Protein AF-A0A376MMB9-F1 (afdb_monomer)

Nearest PDB structures (foldseek):
  7udq-assembly1_A  TM=6.732E-01  e=4.214E-05  Homo sapiens
  4ped-assembly1_A  TM=6.708E-01  e=9.547E-05  Homo sapiens
  5i35-assembly1_A  TM=7.197E-01  e=1.083E-04  Homo sapiens
  7udp-assembly1_A  TM=6.621E-01  e=1.153E-04  Homo sapiens
  7udq-assembly2_B  TM=6.758E-01  e=7.147E-04  Homo sapiens

Structure (mmCIF, N/CA/C/O backbone):
data_AF-A0A376MMB9-F1
#
_entry.id   AF-A0A376MMB9-F1
#
loop_
_atom_site.group_PDB
_atom_site.id
_atom_site.type_symbol
_atom_site.label_atom_id
_atom_site.label_alt_id
_atom_site.label_comp_id
_atom_site.label_asym_id
_atom_site.label_entity_id
_atom_site.label_seq_id
_atom_site.pdbx_PDB_ins_code
_atom_site.Cartn_x
_atom_site.Cartn_y
_atom_site.Cartn_z
_atom_site.occupancy
_atom_site.B_iso_or_equiv
_atom_site.auth_seq_id
_atom_site.auth_comp_id
_atom_site.auth_asym_id
_atom_site.auth_atom_id
_atom_site.pdbx_PDB_model_num
ATOM 1 N N . MET A 1 1 ? -0.294 -6.251 -23.891 1.00 62.00 1 MET A N 1
ATOM 2 C CA . MET A 1 1 ? -0.113 -4.791 -23.708 1.00 62.00 1 MET A CA 1
ATOM 3 C C . MET A 1 1 ? 0.589 -4.158 -24.916 1.00 62.00 1 MET A C 1
ATOM 5 O O . MET A 1 1 ? 1.810 -4.051 -24.923 1.00 62.00 1 MET A O 1
ATOM 9 N N . PRO A 1 2 ? -0.143 -3.808 -25.985 1.00 69.25 2 PRO A N 1
ATOM 10 C CA . PRO A 1 2 ? 0.454 -3.263 -27.209 1.00 69.25 2 PRO A CA 1
ATOM 11 C C . PRO A 1 2 ? 0.934 -1.805 -27.070 1.00 69.25 2 PRO A C 1
ATOM 13 O O . PRO A 1 2 ? 1.964 -1.467 -27.642 1.00 69.25 2 PRO A O 1
ATOM 16 N N . VAL A 1 3 ? 0.246 -0.974 -26.275 1.00 75.50 3 VAL A N 1
ATOM 17 C CA . VAL A 1 3 ? 0.574 0.456 -26.092 1.00 75.50 3 VAL A CA 1
ATOM 18 C C . VAL A 1 3 ? 1.861 0.644 -25.281 1.00 75.50 3 VAL A C 1
ATOM 20 O O . VAL A 1 3 ? 2.801 1.253 -25.771 1.00 75.50 3 VAL A O 1
ATOM 23 N N . ILE A 1 4 ? 1.979 -0.004 -24.116 1.00 76.31 4 ILE A N 1
ATOM 24 C CA . ILE A 1 4 ? 3.186 0.063 -23.265 1.00 76.31 4 ILE A CA 1
ATOM 25 C C . ILE A 1 4 ? 4.439 -0.405 -24.018 1.00 76.31 4 ILE A C 1
ATOM 27 O O . ILE A 1 4 ? 5.500 0.208 -23.937 1.00 76.31 4 ILE A O 1
ATOM 31 N N . LYS A 1 5 ? 4.313 -1.465 -24.827 1.00 77.44 5 LYS A N 1
ATOM 32 C CA . LYS A 1 5 ? 5.410 -1.948 -25.679 1.00 77.44 5 LYS A CA 1
ATOM 33 C C . LYS A 1 5 ? 5.785 -0.946 -26.777 1.00 77.44 5 LYS A C 1
ATOM 35 O O . LYS A 1 5 ? 6.954 -0.877 -27.156 1.00 77.44 5 LYS A O 1
ATOM 40 N N . ALA A 1 6 ? 4.822 -0.193 -27.310 1.00 80.06 6 ALA A N 1
ATOM 41 C CA . ALA A 1 6 ? 5.083 0.854 -28.296 1.00 80.06 6 ALA A CA 1
ATOM 42 C C . ALA A 1 6 ? 5.819 2.047 -27.664 1.00 80.06 6 ALA A C 1
ATOM 44 O O . ALA A 1 6 ? 6.801 2.523 -28.243 1.00 80.06 6 ALA A O 1
ATOM 45 N N . ASP A 1 7 ? 5.421 2.445 -26.458 1.00 82.69 7 ASP A N 1
ATOM 46 C CA . ASP A 1 7 ? 6.051 3.537 -25.710 1.00 82.69 7 ASP A CA 1
ATOM 47 C C . ASP A 1 7 ? 7.468 3.167 -25.269 1.00 82.69 7 ASP A C 1
ATOM 49 O O . ASP A 1 7 ? 8.411 3.915 -25.535 1.00 82.69 7 ASP A O 1
ATOM 53 N N . LEU A 1 8 ? 7.676 1.958 -24.736 1.00 83.56 8 LEU A N 1
ATOM 54 C CA . LEU A 1 8 ? 9.017 1.436 -24.452 1.00 83.56 8 LEU A CA 1
ATOM 55 C C . LEU A 1 8 ? 9.897 1.447 -25.705 1.00 83.56 8 LEU A C 1
ATOM 57 O O . LEU A 1 8 ? 11.049 1.878 -25.662 1.00 83.56 8 LEU A O 1
ATOM 61 N N . LYS A 1 9 ? 9.356 1.052 -26.864 1.00 84.06 9 LYS A N 1
ATOM 62 C CA . LYS A 1 9 ? 10.091 1.088 -28.136 1.00 84.06 9 LYS A CA 1
ATOM 63 C C . LYS A 1 9 ? 10.474 2.513 -28.544 1.00 84.06 9 LYS A C 1
ATOM 65 O O . LYS A 1 9 ? 11.550 2.697 -29.124 1.00 84.06 9 LYS A O 1
ATOM 70 N N . LEU A 1 10 ? 9.632 3.508 -28.262 1.00 86.00 10 LEU A N 1
ATOM 71 C CA . LEU A 1 10 ? 9.936 4.924 -28.480 1.00 86.00 10 LEU A CA 1
ATOM 72 C C . LEU A 1 10 ? 11.041 5.406 -27.528 1.00 86.00 10 LEU A C 1
ATOM 74 O O . LEU A 1 10 ? 12.029 5.980 -27.990 1.00 86.00 10 LEU A O 1
ATOM 78 N N . ILE A 1 11 ? 10.937 5.090 -26.238 1.00 85.25 11 ILE A N 1
ATOM 79 C CA . ILE A 1 11 ? 11.934 5.438 -25.216 1.00 85.25 11 ILE A CA 1
ATOM 80 C C . ILE A 1 11 ? 13.297 4.804 -25.556 1.00 85.25 11 ILE A C 1
ATOM 82 O O . ILE A 1 11 ? 14.319 5.491 -25.571 1.00 85.25 11 ILE A O 1
ATOM 86 N N . TYR A 1 12 ? 13.325 3.533 -25.970 1.00 85.06 12 TYR A N 1
ATOM 87 C CA . TYR A 1 12 ? 14.535 2.850 -26.446 1.00 85.06 12 TYR A CA 1
ATOM 88 C C . TYR A 1 12 ? 15.134 3.453 -27.718 1.00 85.06 12 TYR A C 1
ATOM 90 O O . TYR A 1 12 ? 16.339 3.326 -27.967 1.00 85.06 12 TYR A O 1
ATOM 98 N N . ARG A 1 13 ? 14.309 4.049 -28.585 1.00 84.62 13 ARG A N 1
ATOM 99 C CA . ARG A 1 13 ? 14.808 4.786 -29.751 1.00 84.62 13 ARG A CA 1
ATOM 100 C C . ARG A 1 13 ? 15.491 6.059 -29.279 1.00 84.62 13 ARG A C 1
ATOM 102 O O . ARG A 1 13 ? 16.651 6.247 -29.625 1.00 84.62 13 ARG A O 1
ATOM 109 N N . LEU A 1 14 ? 14.835 6.865 -28.447 1.00 83.69 14 LEU A N 1
ATOM 110 C CA . LEU A 1 14 ? 15.399 8.105 -27.903 1.00 83.69 14 LEU A CA 1
ATOM 111 C C . LEU A 1 14 ? 16.701 7.854 -27.127 1.00 83.69 14 LEU A C 1
ATOM 113 O O . LEU A 1 14 ? 17.707 8.508 -27.398 1.00 83.69 14 LEU A O 1
ATOM 117 N N . ALA A 1 15 ? 16.741 6.829 -26.274 1.00 82.00 15 ALA A N 1
ATOM 118 C CA . ALA A 1 15 ? 17.934 6.445 -25.520 1.00 82.00 15 ALA A CA 1
ATOM 119 C C . ALA A 1 15 ? 19.134 6.058 -26.404 1.00 82.00 15 ALA A C 1
ATOM 121 O O . ALA A 1 15 ? 20.277 6.211 -25.983 1.00 82.00 15 ALA A O 1
ATOM 122 N N . ARG A 1 16 ? 18.907 5.606 -27.647 1.00 81.38 16 ARG A N 1
ATOM 123 C CA . ARG A 1 16 ? 19.981 5.361 -28.628 1.00 81.38 16 ARG A CA 1
ATOM 124 C C . ARG A 1 16 ? 20.501 6.637 -29.298 1.00 81.38 16 ARG A C 1
ATOM 126 O O . ARG A 1 16 ? 21.626 6.631 -29.798 1.00 81.38 16 ARG A O 1
ATOM 133 N N . TRP A 1 17 ? 19.716 7.713 -29.315 1.00 80.06 17 TRP A N 1
ATOM 134 C CA . TRP A 1 17 ? 20.118 9.015 -29.861 1.00 80.06 17 TRP A CA 1
ATOM 135 C C . TRP A 1 17 ? 20.818 9.899 -28.822 1.00 80.06 17 TRP A C 1
ATOM 137 O O . TRP A 1 17 ? 21.727 10.641 -29.188 1.00 80.06 17 TRP A O 1
ATOM 147 N N . VAL A 1 18 ? 20.478 9.772 -27.535 1.00 78.12 18 VAL A N 1
ATOM 148 C CA . VAL A 1 18 ? 21.069 10.558 -26.430 1.00 78.12 18 VAL A CA 1
ATOM 149 C C . VAL A 1 18 ? 22.613 10.548 -26.427 1.00 78.12 18 VAL A C 1
ATOM 151 O O . VAL A 1 18 ? 23.196 11.631 -26.398 1.00 78.12 18 VAL A O 1
ATOM 154 N N . PRO A 1 19 ? 23.317 9.404 -26.569 1.00 71.12 19 PRO A N 1
ATOM 155 C CA . PRO A 1 19 ? 24.784 9.377 -26.605 1.00 71.12 19 PRO A CA 1
ATOM 156 C C . PRO A 1 19 ? 25.410 10.028 -27.844 1.00 71.12 19 PRO A C 1
ATOM 158 O O . PRO A 1 19 ? 26.624 10.214 -27.875 1.00 71.12 19 PRO A O 1
ATOM 161 N N . ARG A 1 20 ? 24.616 10.296 -28.890 1.00 72.12 20 ARG A N 1
ATOM 162 C CA . ARG A 1 20 ? 25.066 10.927 -30.141 1.00 72.12 20 ARG A CA 1
ATOM 163 C C . ARG A 1 20 ? 24.828 12.435 -30.161 1.00 72.12 20 ARG A C 1
ATOM 165 O O . ARG A 1 20 ? 25.500 13.125 -30.915 1.00 72.12 20 ARG A O 1
ATOM 172 N N . LEU A 1 21 ? 23.870 12.924 -29.372 1.00 71.25 21 LEU A N 1
ATOM 173 C CA . LEU A 1 21 ? 23.450 14.328 -29.348 1.00 71.25 21 LEU A CA 1
ATOM 174 C C . LEU A 1 21 ? 24.014 15.102 -28.149 1.00 71.25 21 LEU A C 1
ATOM 176 O O . LEU A 1 21 ? 24.112 16.323 -28.213 1.00 71.25 21 LEU A O 1
ATOM 180 N N . LEU A 1 22 ? 24.388 14.410 -27.067 1.00 70.75 22 LEU A N 1
ATOM 181 C CA . LEU A 1 22 ? 24.896 15.021 -25.838 1.00 70.75 22 LEU A CA 1
ATOM 182 C C . LEU A 1 22 ? 26.354 14.601 -25.574 1.00 70.75 22 LEU A C 1
ATOM 184 O O . LEU A 1 22 ? 26.625 13.397 -25.538 1.00 70.75 22 LEU A O 1
ATOM 188 N N . PRO A 1 23 ? 27.276 15.553 -25.321 1.00 60.81 23 PRO A N 1
ATOM 189 C CA . PRO A 1 23 ? 28.691 15.271 -25.044 1.00 60.81 23 PRO A CA 1
ATOM 190 C C . PRO A 1 23 ? 28.914 14.304 -23.868 1.00 60.81 23 PRO A C 1
ATOM 192 O O . PRO A 1 23 ? 29.790 13.445 -23.931 1.00 60.81 23 PRO A O 1
ATOM 195 N N . ASP A 1 24 ? 28.066 14.381 -22.835 1.00 63.25 24 ASP A N 1
ATOM 196 C CA . ASP A 1 24 ? 28.089 13.508 -21.648 1.00 63.25 24 ASP A CA 1
ATOM 197 C C . ASP A 1 24 ? 27.194 12.256 -21.766 1.00 63.25 24 ASP A C 1
ATOM 199 O O . ASP A 1 24 ? 27.127 11.426 -20.854 1.00 63.25 24 ASP A O 1
ATOM 203 N N . GLY A 1 25 ? 26.518 12.055 -22.903 1.00 59.25 25 GLY A N 1
ATOM 204 C CA . GLY A 1 25 ? 25.503 11.009 -23.075 1.00 59.25 25 GLY A CA 1
ATOM 205 C C . GLY A 1 25 ? 26.028 9.567 -22.973 1.00 59.25 25 GLY A C 1
ATOM 206 O O . GLY A 1 25 ? 25.244 8.645 -22.755 1.00 59.25 25 GLY A O 1
ATOM 207 N N . ARG A 1 26 ? 27.348 9.347 -23.080 1.00 59.97 26 ARG A N 1
ATOM 208 C CA . ARG A 1 26 ? 27.980 8.031 -22.848 1.00 59.97 26 ARG A CA 1
ATOM 209 C C . ARG A 1 26 ? 28.103 7.664 -21.366 1.00 59.97 26 ARG A C 1
ATOM 211 O O . ARG A 1 26 ? 28.063 6.475 -21.059 1.00 59.97 26 ARG A O 1
ATOM 218 N N . ARG A 1 27 ? 28.228 8.639 -20.454 1.00 64.94 27 ARG A N 1
ATOM 219 C CA . ARG A 1 27 ? 28.378 8.374 -19.006 1.00 64.94 27 ARG A CA 1
ATOM 220 C C . ARG A 1 27 ? 27.061 7.942 -18.360 1.00 64.94 27 ARG A C 1
ATOM 222 O O . ARG A 1 27 ? 27.074 7.150 -17.430 1.00 64.94 27 ARG A O 1
ATOM 229 N N . LEU A 1 28 ? 25.938 8.405 -18.907 1.00 65.31 28 LEU A N 1
ATOM 230 C CA . LEU A 1 28 ? 24.583 8.133 -18.411 1.00 65.31 28 LEU A CA 1
ATOM 231 C C . LEU A 1 28 ? 24.056 6.728 -18.744 1.00 65.31 28 LEU A C 1
ATOM 233 O O . LEU A 1 28 ? 22.998 6.361 -18.247 1.00 65.31 28 LEU A O 1
ATOM 237 N N . ARG A 1 29 ? 24.746 5.969 -19.613 1.00 76.56 29 ARG A N 1
ATOM 238 C CA . ARG A 1 29 ? 24.327 4.638 -20.111 1.00 76.56 29 ARG A CA 1
ATOM 239 C 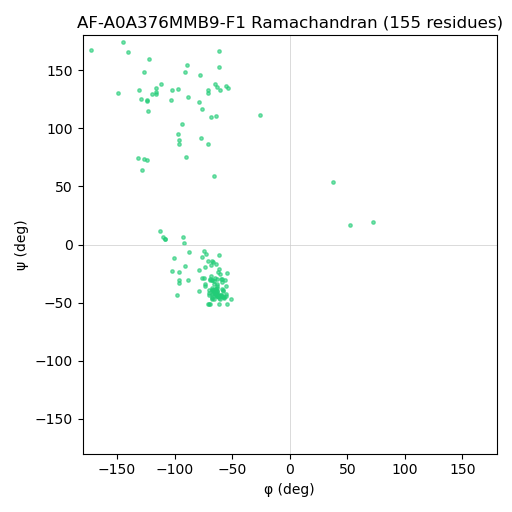C . ARG A 1 29 ? 22.798 4.559 -20.340 1.00 76.56 29 ARG A C 1
ATOM 241 O O . ARG A 1 29 ? 22.140 3.667 -19.813 1.00 76.56 29 ARG A O 1
ATOM 248 N N . PRO A 1 30 ? 22.203 5.477 -21.127 1.00 75.81 30 PRO A N 1
ATOM 249 C CA . PRO A 1 30 ? 20.751 5.687 -21.168 1.00 75.81 30 PRO A CA 1
ATOM 250 C C . PRO A 1 30 ? 19.955 4.440 -21.575 1.00 75.81 30 PRO A C 1
ATOM 252 O O . PRO A 1 30 ? 18.858 4.216 -21.083 1.00 75.81 30 PRO A O 1
ATOM 255 N N . THR A 1 31 ? 20.505 3.577 -22.429 1.00 80.44 31 THR A N 1
ATOM 256 C CA . THR A 1 31 ? 19.888 2.285 -22.772 1.00 80.44 31 THR A CA 1
ATOM 257 C C . THR A 1 31 ? 19.793 1.309 -21.602 1.00 80.44 31 THR A C 1
ATOM 259 O O . THR A 1 31 ? 18.897 0.471 -21.597 1.00 80.44 31 THR A O 1
ATOM 262 N N . GLU A 1 32 ? 20.700 1.389 -20.632 1.00 81.25 32 GLU A N 1
ATOM 263 C CA . GLU A 1 32 ? 20.644 0.566 -19.421 1.00 81.25 32 GLU A CA 1
ATOM 264 C C . GLU A 1 32 ? 19.627 1.108 -18.431 1.00 81.25 32 GLU A C 1
ATOM 266 O O . GLU A 1 32 ? 18.853 0.331 -17.892 1.00 81.25 32 GLU A O 1
ATOM 271 N N . VAL A 1 33 ? 19.547 2.433 -18.284 1.00 81.69 33 VAL A N 1
ATOM 272 C CA . VAL A 1 33 ? 18.493 3.083 -17.490 1.00 81.69 33 VAL A CA 1
ATOM 273 C C . VAL A 1 33 ? 17.110 2.683 -18.003 1.00 81.69 33 VAL A C 1
ATOM 275 O O . VAL A 1 33 ? 16.249 2.298 -17.222 1.00 81.69 33 VAL A O 1
ATOM 278 N N . VAL A 1 34 ? 16.907 2.694 -19.325 1.00 83.19 34 VAL A N 1
ATOM 279 C CA . VAL A 1 34 ? 15.638 2.255 -19.929 1.00 83.19 34 VAL A CA 1
ATOM 280 C C . VAL A 1 34 ? 15.386 0.760 -19.723 1.00 83.19 34 VAL A C 1
ATOM 282 O O . VAL A 1 34 ? 14.237 0.363 -19.587 1.00 83.19 34 VAL A O 1
ATOM 285 N N . ARG A 1 35 ? 16.432 -0.073 -19.667 1.00 83.44 35 ARG A N 1
ATOM 286 C CA . ARG A 1 35 ? 16.298 -1.511 -19.392 1.00 83.44 35 ARG A CA 1
ATOM 287 C C . ARG A 1 35 ? 15.890 -1.794 -17.951 1.00 83.44 35 ARG A C 1
ATOM 289 O O . ARG A 1 35 ? 15.027 -2.638 -17.736 1.00 83.44 35 ARG A O 1
ATOM 296 N N . GLU A 1 36 ? 16.485 -1.099 -16.988 1.00 80.12 36 GLU A N 1
ATOM 297 C CA . GLU A 1 36 ? 16.046 -1.185 -15.593 1.00 80.12 36 GLU A CA 1
ATOM 298 C C . GLU A 1 36 ? 14.618 -0.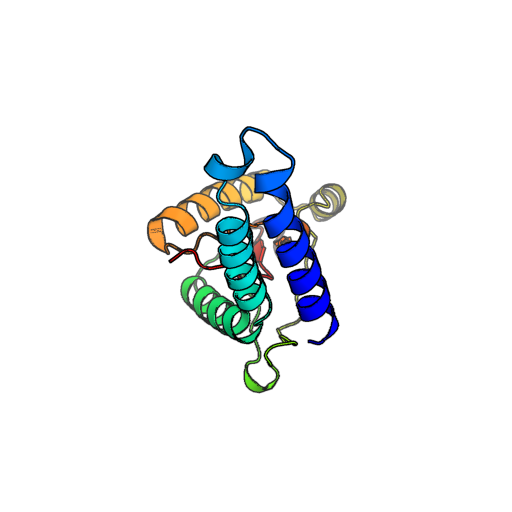652 -15.450 1.00 80.12 36 GLU A C 1
ATOM 300 O O . GLU A 1 36 ? 13.788 -1.300 -14.824 1.00 80.12 36 GLU A O 1
ATOM 305 N N . TYR A 1 37 ? 14.286 0.450 -16.128 1.00 81.06 37 TYR A N 1
ATOM 306 C CA . TYR A 1 37 ? 12.926 0.985 -16.148 1.00 81.06 37 TYR A CA 1
ATOM 307 C C . TYR A 1 37 ? 11.907 0.008 -16.752 1.00 81.06 37 TYR A C 1
ATOM 309 O O . TYR A 1 37 ? 10.853 -0.197 -16.164 1.00 81.06 37 TYR A O 1
ATOM 317 N N . GLU A 1 38 ? 12.208 -0.630 -17.890 1.00 82.94 38 GLU A N 1
ATOM 318 C CA . GLU A 1 38 ? 11.346 -1.662 -18.490 1.00 82.94 38 GLU A CA 1
ATOM 319 C C . GLU A 1 38 ? 11.093 -2.806 -17.510 1.00 82.94 38 GLU A C 1
ATOM 321 O O . GLU A 1 38 ? 9.954 -3.242 -17.351 1.00 82.94 38 GLU A O 1
ATOM 326 N N . LYS A 1 39 ? 12.151 -3.281 -16.849 1.00 80.12 39 LYS A N 1
ATOM 327 C CA . LYS A 1 39 ? 12.051 -4.362 -15.874 1.00 80.12 39 LYS A CA 1
ATOM 328 C C . LYS A 1 39 ? 11.152 -3.965 -14.702 1.00 80.12 39 LYS A C 1
ATOM 330 O O . LYS A 1 39 ? 10.207 -4.693 -14.416 1.00 80.12 39 LYS A O 1
ATOM 335 N N . THR A 1 40 ? 11.399 -2.808 -14.086 1.00 77.38 40 THR A N 1
ATOM 336 C CA . THR A 1 40 ? 10.575 -2.294 -12.982 1.00 77.38 40 THR A CA 1
ATOM 337 C C . THR A 1 40 ? 9.123 -2.110 -13.411 1.00 77.38 40 THR A C 1
ATOM 339 O O . THR A 1 40 ? 8.220 -2.554 -12.716 1.00 77.38 40 THR A O 1
ATOM 342 N N . LEU A 1 41 ? 8.888 -1.540 -14.592 1.00 78.94 41 LEU A N 1
ATOM 343 C CA . LEU A 1 41 ? 7.545 -1.271 -15.096 1.00 78.94 41 LEU A CA 1
ATOM 344 C C . LEU A 1 41 ? 6.767 -2.564 -15.380 1.00 78.94 41 LEU A C 1
ATOM 346 O O . LEU A 1 41 ? 5.581 -2.646 -15.087 1.00 78.94 41 LEU A O 1
ATOM 350 N N . ILE A 1 42 ? 7.417 -3.600 -15.918 1.00 76.81 42 ILE A N 1
ATOM 351 C CA . ILE A 1 42 ? 6.790 -4.920 -16.094 1.00 76.81 42 ILE A CA 1
ATOM 352 C C . ILE A 1 42 ? 6.516 -5.583 -14.739 1.00 76.81 42 ILE A C 1
ATOM 354 O O . ILE A 1 42 ? 5.475 -6.220 -14.578 1.00 76.81 42 ILE A O 1
ATOM 358 N N . ASP A 1 43 ? 7.431 -5.439 -13.780 1.00 73.06 43 ASP A N 1
ATOM 359 C CA . ASP A 1 43 ? 7.265 -5.991 -12.437 1.00 73.06 43 ASP A CA 1
ATOM 360 C C . ASP A 1 43 ? 6.100 -5.314 -11.682 1.00 73.06 43 ASP A C 1
ATOM 362 O O . ASP A 1 43 ? 5.332 -6.020 -11.028 1.00 73.06 43 ASP A O 1
ATOM 366 N N . GLU A 1 44 ? 5.921 -3.995 -11.826 1.00 72.12 44 GLU A N 1
ATOM 367 C CA . GLU A 1 44 ? 4.805 -3.217 -11.254 1.00 72.12 44 GLU A CA 1
ATOM 368 C C . GLU A 1 44 ? 3.452 -3.530 -11.899 1.00 72.12 44 GLU A C 1
ATOM 370 O O . GLU A 1 44 ? 2.417 -3.476 -11.244 1.00 72.12 44 GLU A O 1
ATOM 375 N N . LEU A 1 45 ? 3.435 -3.893 -13.182 1.00 77.50 45 LEU A N 1
ATOM 376 C CA . LEU A 1 45 ? 2.196 -4.207 -13.898 1.00 77.50 45 LEU A CA 1
ATOM 377 C C . LEU A 1 45 ? 1.593 -5.563 -13.526 1.00 77.50 45 LEU A C 1
ATOM 379 O O . LEU A 1 45 ? 0.520 -5.893 -14.028 1.00 77.50 45 LEU A O 1
ATOM 383 N N . ASN A 1 46 ? 2.272 -6.363 -12.702 1.00 83.50 46 ASN A N 1
ATOM 384 C CA . ASN A 1 46 ? 1.780 -7.666 -12.286 1.00 83.50 46 ASN A CA 1
ATOM 385 C C . ASN A 1 46 ? 1.078 -7.589 -10.923 1.00 83.50 46 ASN A C 1
ATOM 387 O O . ASN A 1 46 ? 1.684 -7.841 -9.875 1.00 83.50 46 ASN A O 1
ATOM 391 N N . LEU A 1 47 ? -0.234 -7.348 -10.959 1.00 85.00 47 LEU A N 1
ATOM 392 C CA . LEU A 1 47 ? -1.065 -7.257 -9.756 1.00 85.00 47 LEU A CA 1
ATOM 393 C C . LEU A 1 47 ? -1.194 -8.586 -8.990 1.00 85.00 47 LEU A C 1
ATOM 395 O O . LEU A 1 47 ? -1.559 -8.574 -7.817 1.00 85.00 47 LEU A O 1
ATOM 399 N N . LEU A 1 48 ? -0.834 -9.738 -9.576 1.00 86.31 48 LEU A N 1
ATOM 400 C CA . LEU A 1 48 ? -0.764 -10.992 -8.810 1.00 86.31 48 LEU A CA 1
ATOM 401 C C . LEU A 1 48 ? 0.361 -10.950 -7.779 1.00 86.31 48 LEU A C 1
ATOM 403 O O . LEU A 1 48 ? 0.197 -11.459 -6.670 1.00 86.31 48 LEU A O 1
ATOM 407 N N . ARG A 1 49 ? 1.497 -10.331 -8.116 1.00 83.06 49 ARG A N 1
ATOM 408 C CA . ARG A 1 49 ? 2.610 -10.183 -7.167 1.00 83.06 49 ARG A CA 1
ATOM 409 C C . ARG A 1 49 ? 2.211 -9.250 -6.036 1.00 83.06 49 ARG A C 1
ATOM 411 O O . ARG A 1 49 ? 2.451 -9.571 -4.878 1.00 83.06 49 ARG A O 1
ATOM 418 N N . GLU A 1 50 ? 1.541 -8.155 -6.369 1.00 82.19 50 GLU A N 1
ATOM 419 C CA . GLU A 1 50 ? 0.982 -7.230 -5.387 1.00 82.19 50 GLU A CA 1
ATOM 420 C C . GLU A 1 50 ? -0.041 -7.917 -4.471 1.00 82.19 50 GLU A C 1
ATOM 422 O O . GLU A 1 50 ? 0.048 -7.800 -3.249 1.00 82.19 50 GLU A O 1
ATOM 427 N N . SER A 1 51 ? -0.929 -8.741 -5.038 1.00 86.69 51 SER A N 1
ATOM 428 C CA . SER A 1 51 ? -1.910 -9.522 -4.280 1.00 86.69 51 SER A CA 1
ATOM 429 C C . SER A 1 51 ? -1.247 -10.478 -3.282 1.00 86.69 51 SER A C 1
ATOM 431 O O . SER A 1 51 ? -1.637 -10.532 -2.116 1.00 86.69 51 SER A O 1
ATOM 433 N N . ALA A 1 52 ? -0.180 -11.169 -3.697 1.00 85.56 52 ALA A N 1
ATOM 434 C CA . ALA A 1 52 ? 0.571 -12.069 -2.829 1.00 85.56 52 ALA A CA 1
ATOM 435 C C . ALA A 1 52 ? 1.275 -11.305 -1.697 1.00 85.56 52 ALA A C 1
ATOM 437 O O . ALA A 1 52 ? 1.254 -11.745 -0.544 1.00 85.56 52 ALA A O 1
ATOM 438 N N . ASN A 1 53 ? 1.850 -10.142 -2.013 1.00 82.19 53 ASN A N 1
ATOM 439 C CA . ASN A 1 53 ? 2.505 -9.286 -1.029 1.00 82.19 53 ASN A CA 1
ATOM 440 C C . ASN A 1 53 ? 1.501 -8.758 0.001 1.00 82.19 53 ASN A C 1
ATOM 442 O O . ASN A 1 53 ? 1.785 -8.790 1.196 1.00 82.19 53 ASN A O 1
ATOM 446 N N . ALA A 1 54 ? 0.314 -8.333 -0.436 1.00 83.19 54 ALA A N 1
ATOM 447 C CA . ALA A 1 54 ? -0.750 -7.861 0.445 1.00 83.19 54 ALA A CA 1
ATOM 448 C C . ALA A 1 54 ? -1.261 -8.966 1.386 1.00 83.19 54 ALA A C 1
ATOM 450 O O . ALA A 1 54 ? -1.450 -8.717 2.576 1.00 83.19 54 ALA A O 1
ATOM 451 N N . ILE A 1 55 ? -1.397 -10.205 0.898 1.00 86.75 55 ILE A N 1
ATOM 452 C CA . ILE A 1 55 ? -1.757 -11.366 1.734 1.00 86.75 55 ILE A CA 1
ATOM 453 C C . ILE A 1 55 ? -0.688 -11.624 2.798 1.00 86.75 55 ILE A C 1
ATOM 455 O O . ILE A 1 55 ? -1.013 -11.871 3.961 1.00 86.75 55 ILE A O 1
ATOM 459 N N . GLN A 1 56 ? 0.590 -11.569 2.418 1.00 84.12 56 GLN A N 1
ATOM 460 C CA . GLN A 1 56 ? 1.688 -11.747 3.364 1.00 84.12 56 GLN A CA 1
ATOM 461 C C . GLN A 1 56 ? 1.718 -10.623 4.403 1.00 84.12 56 GLN A C 1
ATOM 463 O O . GLN A 1 56 ? 1.868 -10.893 5.593 1.00 84.12 56 GLN A O 1
ATOM 468 N N . LEU A 1 57 ? 1.518 -9.379 3.969 1.00 80.12 57 LEU A N 1
ATOM 469 C CA . LEU A 1 57 ? 1.478 -8.223 4.853 1.00 80.12 57 LEU A CA 1
ATOM 470 C C . LEU A 1 57 ? 0.317 -8.339 5.850 1.00 80.12 57 LEU A C 1
ATOM 472 O O . LEU A 1 57 ? 0.532 -8.164 7.045 1.00 80.12 57 LEU A O 1
ATOM 476 N N . ARG A 1 58 ? -0.883 -8.734 5.402 1.00 84.19 58 ARG A N 1
ATOM 477 C CA . ARG A 1 58 ? -2.027 -8.976 6.296 1.00 84.19 58 ARG A CA 1
ATOM 478 C C . ARG A 1 58 ? -1.689 -9.979 7.396 1.00 84.19 58 ARG A C 1
ATOM 480 O O . ARG A 1 58 ? -1.994 -9.707 8.549 1.00 84.19 58 ARG A O 1
ATOM 487 N N . ARG A 1 59 ? -1.010 -11.084 7.069 1.00 83.75 59 ARG A N 1
ATOM 488 C CA . ARG A 1 59 ? -0.587 -12.092 8.063 1.00 83.75 59 ARG A CA 1
ATOM 489 C C . ARG A 1 59 ? 0.396 -11.537 9.092 1.00 83.75 59 ARG A C 1
ATOM 491 O O . ARG A 1 59 ? 0.312 -11.891 10.260 1.00 83.75 59 ARG A O 1
ATOM 498 N N . ASN A 1 60 ? 1.308 -10.657 8.683 1.00 79.62 60 ASN A N 1
ATOM 499 C CA . ASN A 1 60 ? 2.267 -10.044 9.608 1.00 79.62 60 ASN A CA 1
ATOM 500 C C . ASN A 1 60 ? 1.588 -9.089 10.609 1.00 79.62 60 ASN A C 1
ATOM 502 O O . ASN A 1 60 ? 2.096 -8.897 11.712 1.00 79.62 60 ASN A O 1
ATOM 506 N N . PHE A 1 61 ? 0.447 -8.503 10.233 1.00 77.44 61 PHE A N 1
ATOM 507 C CA . PHE A 1 61 ? -0.276 -7.504 11.027 1.00 77.44 61 PHE A CA 1
ATOM 508 C C . PHE A 1 61 ? -1.637 -7.985 11.554 1.00 77.44 61 PHE A C 1
ATOM 510 O O . PHE A 1 61 ? -2.393 -7.167 12.075 1.00 77.44 61 PHE A O 1
ATOM 517 N N . GLU A 1 62 ? -1.952 -9.280 11.465 1.00 78.31 62 GLU A N 1
ATOM 518 C CA . GLU A 1 62 ? -3.261 -9.836 11.844 1.00 78.31 62 GLU A CA 1
ATOM 519 C C . GLU A 1 62 ? -3.618 -9.540 13.314 1.00 78.31 62 GLU A C 1
ATOM 521 O O . GLU A 1 62 ? -4.735 -9.119 13.609 1.00 78.31 62 GLU A O 1
ATOM 526 N N . ASP A 1 63 ? -2.627 -9.611 14.208 1.00 79.00 63 ASP A N 1
ATOM 527 C CA . ASP A 1 63 ? -2.777 -9.316 15.641 1.00 79.00 63 ASP A CA 1
ATOM 528 C C . ASP A 1 63 ? -2.460 -7.854 16.012 1.00 79.00 63 ASP A C 1
ATOM 530 O O . ASP A 1 63 ? -2.393 -7.494 17.192 1.00 79.00 63 ASP A O 1
ATOM 534 N N . SER A 1 64 ? -2.216 -6.984 15.027 1.00 76.00 64 SER A N 1
ATOM 535 C CA . SER A 1 64 ? -1.838 -5.599 15.302 1.00 76.00 64 SER A CA 1
ATOM 536 C C . SER A 1 64 ? -3.063 -4.750 15.662 1.00 76.00 64 SER A C 1
ATOM 538 O O . SER A 1 64 ? -3.973 -4.582 14.842 1.00 76.00 64 SER A O 1
ATOM 540 N N . PRO A 1 65 ? -3.084 -4.103 16.844 1.00 77.56 65 PRO A N 1
ATOM 541 C CA . PRO A 1 65 ? -4.149 -3.163 17.183 1.00 77.56 65 PRO A CA 1
ATOM 542 C C . PRO A 1 65 ? -4.050 -1.856 16.377 1.00 77.56 65 PRO A C 1
ATOM 544 O O . PRO A 1 65 ? -5.008 -1.092 16.340 1.00 77.56 65 PRO A O 1
ATOM 547 N N . MET A 1 66 ? -2.910 -1.594 15.724 1.00 75.75 66 MET A N 1
ATOM 548 C CA . MET A 1 66 ? -2.607 -0.308 15.083 1.00 75.75 66 MET A CA 1
ATOM 549 C C . MET A 1 66 ? -2.912 -0.273 13.583 1.00 75.75 66 MET A C 1
ATOM 551 O O . MET A 1 66 ? -3.244 0.793 13.066 1.00 75.75 66 MET A O 1
ATOM 555 N N . LEU A 1 67 ? -2.798 -1.407 12.884 1.00 81.50 67 LEU A N 1
ATOM 556 C CA . LEU A 1 67 ? -2.931 -1.483 11.429 1.00 81.50 67 LEU A CA 1
ATOM 557 C C . LEU A 1 67 ? -3.879 -2.611 11.033 1.00 81.50 67 LEU A C 1
ATOM 559 O O . LEU A 1 67 ? -3.776 -3.731 11.519 1.00 81.50 67 LEU A O 1
ATOM 563 N N . TYR A 1 68 ? -4.802 -2.299 10.136 1.00 85.12 68 TYR A N 1
ATOM 564 C CA . TYR A 1 68 ? -5.652 -3.244 9.441 1.00 85.12 68 TYR A CA 1
ATOM 565 C C . TYR A 1 68 ? -5.269 -3.277 7.965 1.00 85.12 68 TYR A C 1
ATOM 567 O O . TYR A 1 68 ? -5.042 -2.231 7.353 1.00 85.12 68 TYR A O 1
ATOM 575 N N . ILE A 1 69 ? -5.224 -4.474 7.391 1.00 85.69 69 ILE A N 1
ATOM 576 C CA . ILE A 1 69 ? -4.981 -4.682 5.965 1.00 85.69 69 ILE A CA 1
ATOM 577 C C . ILE A 1 69 ? -6.159 -5.499 5.438 1.00 85.69 69 ILE A C 1
ATOM 579 O O . ILE A 1 69 ? -6.426 -6.561 6.007 1.00 85.69 69 ILE A O 1
ATOM 583 N N . PRO A 1 70 ? -6.871 -5.030 4.400 1.00 87.69 70 PRO A N 1
ATOM 584 C CA . PRO A 1 70 ? -8.041 -5.712 3.865 1.00 87.69 70 PRO A CA 1
ATOM 585 C C . PRO A 1 70 ? -7.697 -7.097 3.323 1.00 87.69 70 PRO A C 1
ATOM 587 O O . PRO A 1 70 ? -6.565 -7.375 2.917 1.00 87.69 70 PRO A O 1
ATOM 590 N N . GLU A 1 71 ? -8.684 -7.986 3.336 1.00 90.25 71 GLU A N 1
ATOM 591 C CA . GLU A 1 71 ? -8.520 -9.325 2.790 1.00 90.25 71 GLU A CA 1
ATOM 592 C C . GLU A 1 71 ? -8.437 -9.252 1.270 1.00 90.25 71 GLU A C 1
ATOM 594 O O . GLU A 1 71 ? -9.236 -8.586 0.622 1.00 90.25 71 GLU A O 1
ATOM 599 N N . VAL A 1 72 ? -7.473 -9.943 0.680 1.00 91.06 72 VAL A N 1
ATOM 600 C CA . VAL A 1 72 ? -7.371 -10.066 -0.773 1.00 91.06 72 VAL A CA 1
ATOM 601 C C . VAL A 1 72 ? -8.009 -11.380 -1.173 1.00 91.06 72 VAL A C 1
ATOM 603 O O . VAL A 1 72 ? -7.703 -12.400 -0.561 1.00 91.06 72 VAL A O 1
ATOM 606 N N . TYR A 1 73 ? -8.846 -11.372 -2.209 1.00 92.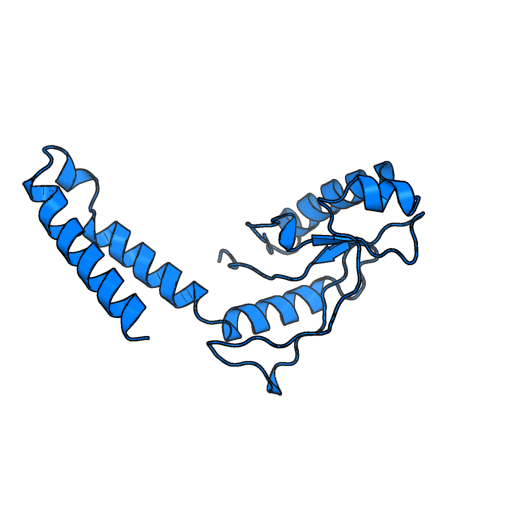56 73 TYR A N 1
ATOM 607 C CA . TYR A 1 73 ? -9.500 -12.575 -2.716 1.00 92.56 73 TYR A CA 1
ATOM 608 C C . TYR A 1 73 ? -8.721 -13.130 -3.919 1.00 92.56 73 TYR A C 1
ATOM 610 O O . TYR A 1 73 ? -8.930 -12.668 -5.048 1.00 92.56 73 TYR A O 1
ATOM 618 N N . PRO A 1 74 ? -7.812 -14.107 -3.727 1.00 88.69 74 PRO A N 1
ATOM 619 C CA . PRO A 1 74 ? -6.854 -14.507 -4.760 1.00 88.69 74 PRO A CA 1
ATOM 620 C C . PRO A 1 74 ? -7.544 -15.175 -5.950 1.00 88.69 74 PRO A C 1
ATOM 622 O O . PRO A 1 74 ? -7.106 -15.009 -7.085 1.00 88.69 74 PRO A O 1
ATOM 625 N N . ASP A 1 75 ? -8.663 -15.858 -5.694 1.00 92.50 75 ASP A N 1
ATOM 626 C CA . ASP A 1 75 ? -9.475 -16.546 -6.703 1.00 92.50 75 ASP A CA 1
ATOM 627 C C . ASP A 1 75 ? -10.056 -15.594 -7.762 1.00 92.50 75 ASP A C 1
ATOM 629 O O . ASP A 1 75 ? -10.397 -16.023 -8.863 1.00 92.50 75 ASP A O 1
ATOM 633 N N . TYR A 1 76 ? -10.148 -14.297 -7.447 1.00 91.44 76 TYR A N 1
ATOM 634 C CA . TYR A 1 76 ? -10.631 -13.256 -8.358 1.00 91.44 76 TYR A CA 1
ATOM 635 C C . TYR A 1 76 ? -9.513 -12.325 -8.854 1.00 91.44 76 TYR A C 1
ATOM 637 O O . TYR A 1 76 ? -9.793 -11.349 -9.550 1.00 91.44 76 TYR A O 1
ATOM 645 N N . CYS A 1 77 ? -8.251 -12.600 -8.510 1.00 89.75 77 CYS A N 1
ATOM 646 C CA . CYS A 1 77 ? -7.108 -11.800 -8.943 1.00 89.75 77 CYS A CA 1
ATOM 647 C C . CYS A 1 77 ? -6.508 -12.328 -10.259 1.00 89.75 77 CYS A C 1
ATOM 649 O O . CYS A 1 77 ? -6.498 -13.522 -10.549 1.00 89.75 77 CYS A O 1
ATOM 651 N N . SER A 1 78 ? -5.970 -11.419 -11.068 1.00 89.75 78 SER A N 1
ATOM 652 C CA . SER A 1 78 ? -5.241 -11.693 -12.310 1.00 89.75 78 SER A CA 1
ATOM 653 C C . SER A 1 78 ? -4.106 -10.679 -12.474 1.00 89.75 78 SER A C 1
ATOM 655 O O . SER A 1 78 ? -4.002 -9.733 -11.698 1.00 89.75 78 SER A O 1
ATOM 657 N N . GLU A 1 79 ? -3.256 -10.828 -13.494 1.00 86.38 79 GLU A N 1
ATOM 658 C CA . GLU A 1 79 ? -2.137 -9.893 -13.711 1.00 86.38 79 GLU A CA 1
ATOM 659 C C . GLU A 1 79 ? -2.595 -8.430 -13.847 1.00 86.38 79 GLU A C 1
ATOM 661 O O . GLU A 1 79 ? -1.863 -7.534 -13.449 1.00 86.38 79 GLU A O 1
ATOM 666 N N . GLY A 1 80 ? -3.804 -8.184 -14.367 1.00 85.38 80 GLY A N 1
ATOM 667 C CA . GLY A 1 80 ? -4.352 -6.840 -14.579 1.00 85.38 80 GLY A CA 1
ATOM 668 C C . GLY A 1 80 ? -5.517 -6.460 -13.663 1.00 85.38 80 GLY A C 1
ATOM 669 O O . GLY A 1 80 ? -6.132 -5.419 -13.891 1.00 85.38 80 GLY A O 1
ATOM 670 N N . MET A 1 81 ? -5.862 -7.284 -12.668 1.00 87.38 81 MET A N 1
ATOM 671 C CA . MET A 1 81 ? -6.956 -6.992 -11.736 1.00 87.38 81 MET A CA 1
ATOM 672 C C . MET A 1 81 ? -6.685 -7.598 -10.360 1.00 87.38 81 MET A C 1
ATOM 674 O O . MET A 1 81 ? -6.425 -8.792 -10.258 1.00 87.38 81 MET A O 1
ATOM 678 N N . MET A 1 82 ? -6.824 -6.798 -9.307 1.00 88.31 82 MET A N 1
ATOM 679 C CA . MET A 1 82 ? -6.783 -7.249 -7.917 1.00 88.31 82 MET A CA 1
ATOM 680 C C . MET A 1 82 ? -8.140 -6.989 -7.264 1.00 88.31 82 MET A C 1
ATOM 682 O O . MET A 1 82 ? -8.715 -5.914 -7.437 1.00 88.31 82 MET A O 1
ATOM 686 N N . VAL A 1 83 ? -8.651 -7.972 -6.524 1.00 90.88 83 VAL A N 1
ATOM 687 C CA . VAL A 1 83 ? -9.929 -7.877 -5.808 1.00 90.88 83 VAL A CA 1
ATOM 688 C C . VAL A 1 83 ? -9.667 -8.057 -4.321 1.00 90.88 83 VAL A C 1
ATOM 690 O O . VAL A 1 83 ? -9.007 -9.010 -3.907 1.00 90.88 83 VAL A O 1
ATOM 693 N N . MET A 1 84 ? -10.188 -7.134 -3.518 1.00 91.50 84 MET A N 1
ATOM 694 C CA . MET A 1 84 ? -10.004 -7.116 -2.072 1.00 91.50 84 MET A CA 1
ATOM 695 C C . MET A 1 84 ? -11.284 -6.698 -1.351 1.00 91.50 84 MET A C 1
ATOM 697 O O . MET A 1 84 ? -12.227 -6.184 -1.960 1.00 91.50 84 MET A O 1
ATOM 701 N N . GLU A 1 85 ? -11.300 -6.932 -0.048 1.00 91.38 85 GLU A N 1
ATOM 702 C CA . GLU A 1 85 ? -12.324 -6.504 0.884 1.00 91.38 85 GLU A CA 1
ATOM 703 C C . GLU A 1 85 ? -12.550 -4.999 0.770 1.00 91.38 85 GLU A C 1
ATOM 705 O O . GLU A 1 85 ? -11.621 -4.187 0.719 1.00 91.38 85 GLU A O 1
ATOM 710 N N . ARG A 1 86 ? -13.823 -4.619 0.743 1.00 89.25 86 ARG A N 1
ATOM 711 C CA . ARG A 1 86 ? -14.197 -3.217 0.713 1.00 89.25 86 ARG A CA 1
ATOM 712 C C . ARG A 1 86 ? -14.029 -2.612 2.099 1.00 89.25 86 ARG A C 1
ATOM 714 O O . ARG A 1 86 ? -14.761 -2.963 3.018 1.00 89.25 86 ARG A O 1
ATOM 721 N N . ILE A 1 87 ? -13.134 -1.640 2.207 1.00 88.31 87 ILE A N 1
ATOM 722 C CA . ILE A 1 87 ? -12.935 -0.886 3.441 1.00 88.31 87 ILE A CA 1
ATOM 723 C C . ILE A 1 87 ? -13.840 0.344 3.505 1.00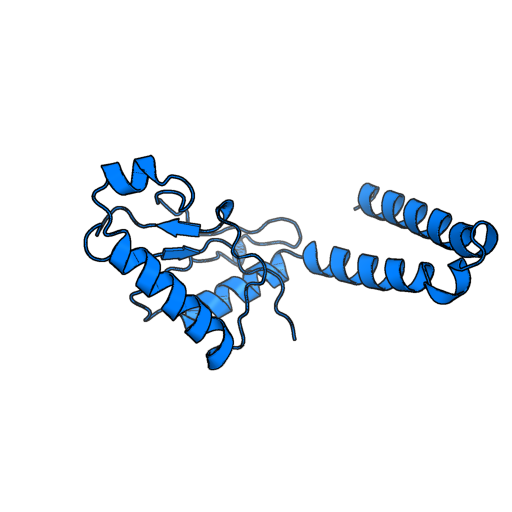 88.31 87 ILE A C 1
ATOM 725 O O . ILE A 1 87 ? -14.221 0.927 2.484 1.00 88.31 87 ILE A O 1
ATOM 729 N N . TYR A 1 88 ? -14.129 0.768 4.730 1.00 86.75 88 TYR A N 1
ATOM 730 C CA . TYR A 1 88 ? -14.796 2.025 5.027 1.00 86.75 88 TYR A CA 1
ATOM 731 C C . TYR A 1 88 ? -13.964 2.761 6.073 1.00 86.75 88 TYR A C 1
ATOM 733 O O . TYR A 1 88 ? -13.640 2.215 7.123 1.00 86.75 88 TYR A O 1
ATOM 741 N N . GLY A 1 89 ? -13.581 3.995 5.771 1.00 87.62 89 GLY A N 1
ATOM 742 C CA . GLY A 1 89 ? -12.717 4.787 6.634 1.00 87.62 89 GLY A CA 1
ATOM 743 C C . GLY A 1 89 ? -12.596 6.215 6.131 1.00 87.62 89 GLY A C 1
ATOM 744 O O . GLY A 1 89 ? -12.989 6.529 5.005 1.00 87.62 89 GLY A O 1
ATOM 745 N N . ILE A 1 90 ? -12.056 7.080 6.979 1.00 88.62 90 ILE A N 1
ATOM 746 C CA . ILE A 1 90 ? -11.785 8.476 6.644 1.00 88.62 90 ILE A CA 1
ATOM 747 C C . ILE A 1 90 ? -10.378 8.542 6.036 1.00 88.62 90 ILE A C 1
ATOM 749 O O . ILE A 1 90 ? -9.443 8.035 6.663 1.00 88.62 90 ILE A O 1
ATOM 753 N N . PRO A 1 91 ? -10.190 9.123 4.837 1.00 87.94 91 PRO A N 1
ATOM 754 C CA . PRO A 1 91 ? -8.858 9.306 4.267 1.00 87.94 91 PRO A CA 1
ATOM 755 C C . PRO A 1 91 ? -7.954 10.067 5.237 1.00 87.94 91 PRO A C 1
ATOM 757 O O . PRO A 1 91 ? -8.368 11.084 5.794 1.00 87.94 91 PRO A O 1
ATOM 760 N N . VAL A 1 92 ? -6.704 9.629 5.412 1.00 84.31 92 VAL A N 1
ATOM 761 C CA . VAL A 1 92 ? -5.780 10.287 6.358 1.00 84.31 92 VAL A CA 1
ATOM 762 C C . VAL A 1 92 ? -5.489 11.749 5.986 1.00 84.31 92 VAL A C 1
ATOM 764 O O . VAL A 1 92 ? -5.143 12.557 6.843 1.00 84.31 92 VAL A O 1
ATOM 767 N N . SER A 1 93 ? -5.646 12.103 4.707 1.00 84.06 93 SER A N 1
ATOM 768 C CA . SER A 1 93 ? -5.501 13.473 4.209 1.00 84.06 93 SER A CA 1
ATOM 769 C C . SER A 1 93 ? -6.667 14.397 4.580 1.00 84.06 93 SER A C 1
ATOM 771 O O . SER A 1 93 ? -6.507 15.614 4.511 1.00 84.06 93 SER A O 1
ATOM 773 N N . ASP A 1 94 ? -7.834 13.856 4.944 1.00 88.75 94 ASP A N 1
ATOM 774 C CA . ASP A 1 94 ? -9.018 14.645 5.299 1.00 88.75 94 ASP A CA 1
ATOM 775 C C . ASP A 1 94 ? -9.043 14.954 6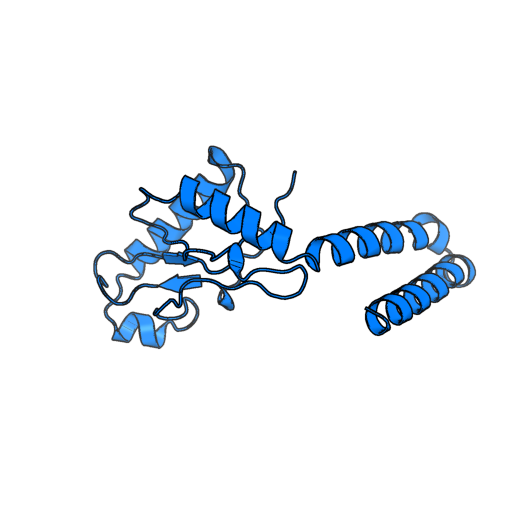.803 1.00 88.75 94 ASP A C 1
ATOM 777 O O . ASP A 1 94 ? -9.786 14.370 7.594 1.00 88.75 94 ASP A O 1
ATOM 781 N N . VAL A 1 95 ? -8.188 15.899 7.200 1.00 88.25 95 VAL A N 1
ATOM 782 C CA . VAL A 1 95 ? -8.054 16.333 8.599 1.00 88.25 95 VAL A CA 1
ATOM 783 C C . VAL A 1 95 ? -9.377 16.865 9.152 1.00 88.25 95 VAL A C 1
ATOM 785 O O . VAL A 1 95 ? -9.721 16.572 10.293 1.00 88.25 95 VAL A O 1
ATOM 788 N N . ALA A 1 96 ? -10.156 17.585 8.341 1.00 90.94 96 ALA A N 1
ATOM 789 C CA . ALA A 1 96 ? -11.432 18.147 8.773 1.00 90.94 96 ALA A CA 1
ATOM 790 C C . ALA A 1 96 ? -12.454 17.049 9.112 1.00 90.94 96 ALA A C 1
ATOM 792 O O . ALA A 1 96 ? -13.169 17.153 10.114 1.00 90.94 96 ALA A O 1
ATOM 793 N N . ALA A 1 97 ? -12.521 15.979 8.313 1.00 89.31 97 ALA A N 1
ATOM 794 C CA . ALA A 1 97 ? -13.375 14.834 8.615 1.00 89.31 97 ALA A CA 1
ATOM 795 C C . ALA A 1 97 ? -12.905 14.068 9.862 1.00 89.31 97 ALA A C 1
ATOM 797 O O . ALA A 1 97 ? -13.745 13.664 10.668 1.00 89.31 97 ALA A O 1
ATOM 798 N N . LEU A 1 98 ? -11.591 13.910 10.058 1.00 88.44 98 LEU A N 1
ATOM 799 C CA . LEU A 1 98 ? -11.027 13.268 11.253 1.00 88.44 98 LEU A CA 1
ATOM 800 C C . LEU A 1 98 ? -11.332 14.061 12.532 1.00 88.44 98 LEU A C 1
ATOM 802 O O . LEU A 1 98 ? -11.766 13.483 13.529 1.00 88.44 98 LEU A O 1
ATOM 806 N N . GLU A 1 99 ? -11.173 15.385 12.497 1.00 89.00 99 GLU A N 1
ATOM 807 C CA . GLU A 1 99 ? -11.525 16.263 13.618 1.00 89.00 99 GLU A CA 1
ATOM 808 C C . GLU A 1 99 ? -13.025 16.206 13.922 1.00 89.00 99 GLU A C 1
ATOM 810 O O . GLU A 1 99 ? -13.421 16.079 15.082 1.00 89.00 99 GLU A O 1
ATOM 815 N N . LYS A 1 100 ? -13.873 16.220 12.885 1.00 91.44 100 LYS A N 1
ATOM 816 C CA . LYS A 1 100 ? -15.330 16.086 13.037 1.00 91.44 100 LYS A CA 1
ATOM 817 C C . LYS A 1 100 ? -15.737 14.731 13.622 1.00 91.44 100 LYS A C 1
ATOM 819 O O . LYS A 1 100 ? -16.717 14.663 14.360 1.00 91.44 100 LYS A O 1
ATOM 824 N N . ASN A 1 101 ? -14.997 13.672 13.302 1.00 89.62 101 ASN A N 1
ATOM 825 C CA . ASN A 1 101 ? -15.188 12.338 13.866 1.00 89.62 101 ASN A CA 1
ATOM 826 C C . ASN A 1 101 ? -14.717 12.236 15.332 1.00 89.62 101 ASN A C 1
ATOM 828 O O . ASN A 1 101 ? -14.949 11.222 15.982 1.00 89.62 101 ASN A O 1
ATOM 832 N N . GLY A 1 102 ? -14.057 13.271 15.865 1.00 89.12 102 GLY A N 1
ATOM 833 C CA . GLY A 1 102 ? -13.487 13.256 17.212 1.00 89.12 102 GLY A CA 1
ATOM 834 C C . GLY A 1 102 ? -12.245 12.372 17.327 1.00 89.12 102 GLY A C 1
ATOM 835 O O . GLY A 1 102 ? -11.889 11.960 18.430 1.00 89.12 102 GLY A O 1
ATOM 836 N N . THR A 1 103 ? -11.594 12.059 16.204 1.00 89.62 103 THR A N 1
ATOM 837 C CA . THR A 1 103 ? -10.420 11.189 16.173 1.00 89.62 103 THR A CA 1
ATOM 838 C C . THR A 1 103 ? -9.284 11.782 17.007 1.00 89.62 103 THR A C 1
ATOM 840 O O . THR A 1 103 ? -8.924 12.953 16.870 1.00 89.62 103 THR A O 1
ATOM 843 N N . ASN A 1 104 ? -8.668 10.960 17.856 1.00 89.00 104 ASN A N 1
ATOM 844 C CA . ASN A 1 104 ? -7.519 11.346 18.663 1.00 89.00 104 ASN A CA 1
ATOM 845 C C . ASN A 1 104 ? -6.274 11.520 17.778 1.00 89.00 104 ASN A C 1
ATOM 847 O O . ASN A 1 104 ? -5.464 10.607 17.610 1.00 89.00 104 ASN A O 1
ATOM 851 N N . MET A 1 105 ? -6.113 12.723 17.226 1.00 86.19 105 MET A N 1
ATOM 852 C CA . MET A 1 105 ? -5.030 13.069 16.298 1.00 86.19 105 MET A CA 1
ATOM 853 C C . MET A 1 105 ? -3.634 12.888 16.904 1.00 86.19 105 MET A C 1
ATOM 855 O O . MET A 1 105 ? -2.678 12.585 16.189 1.00 86.19 105 MET A O 1
ATOM 859 N N . LYS A 1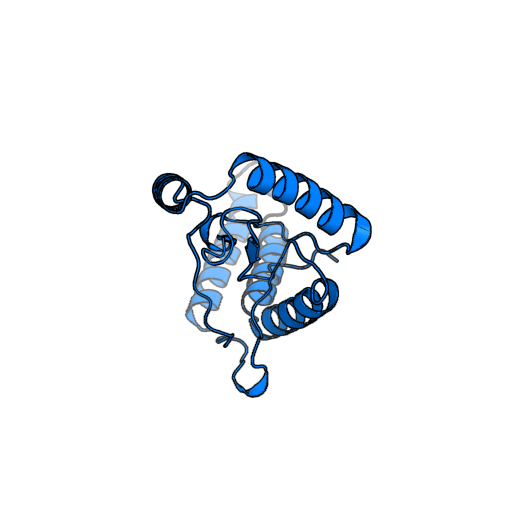 106 ? -3.503 13.043 18.227 1.00 86.81 106 LYS A N 1
ATOM 860 C CA . LYS A 1 106 ? -2.227 12.853 18.921 1.00 86.81 106 LYS A CA 1
ATOM 861 C C . LYS A 1 106 ? -1.830 11.378 18.931 1.00 86.81 106 LYS A C 1
ATOM 863 O O . LYS A 1 106 ? -0.718 11.054 18.518 1.00 86.81 106 LYS A O 1
ATOM 868 N N . LEU A 1 107 ? -2.747 10.506 19.351 1.00 85.81 107 LEU A N 1
ATOM 869 C CA . LEU A 1 107 ? -2.514 9.063 19.364 1.00 85.81 107 LEU A CA 1
ATOM 870 C C . LEU A 1 107 ? -2.345 8.519 17.940 1.00 85.81 107 LEU A C 1
ATOM 872 O O . LEU A 1 107 ? -1.462 7.705 17.700 1.00 85.81 107 LEU A O 1
ATOM 876 N N . LEU A 1 108 ? -3.110 9.039 16.975 1.00 84.25 108 LEU A N 1
ATOM 877 C CA . LEU A 1 108 ? -2.950 8.736 15.552 1.00 84.25 108 LEU A CA 1
ATOM 878 C C . LEU A 1 108 ? -1.505 9.014 15.084 1.00 84.25 108 LEU A C 1
ATOM 880 O O . LEU A 1 108 ? -0.836 8.130 14.554 1.00 84.25 108 LEU A O 1
ATOM 884 N N . ALA A 1 109 ? -0.970 10.207 15.364 1.00 82.19 109 ALA A N 1
ATOM 885 C CA . ALA A 1 109 ? 0.400 10.577 14.995 1.00 82.19 109 ALA A CA 1
ATOM 886 C C . ALA A 1 109 ? 1.490 9.792 15.757 1.00 82.19 109 ALA A C 1
ATOM 888 O O . ALA A 1 109 ? 2.596 9.588 15.245 1.00 82.19 109 ALA A O 1
ATOM 889 N N . GLU A 1 110 ? 1.228 9.378 16.997 1.00 83.00 110 GLU A N 1
ATOM 890 C CA . GLU A 1 110 ? 2.106 8.475 17.756 1.00 83.00 110 GLU A CA 1
ATOM 891 C C . GLU A 1 110 ? 2.122 7.071 17.133 1.00 83.00 110 GLU A C 1
ATOM 893 O O . GLU A 1 110 ? 3.205 6.545 16.861 1.00 83.00 110 GLU A O 1
ATOM 898 N N . ASN A 1 111 ? 0.951 6.532 16.787 1.00 79.62 111 ASN A N 1
ATOM 899 C CA . ASN A 1 111 ? 0.795 5.241 16.116 1.00 79.62 111 ASN A CA 1
ATOM 900 C C . ASN A 1 111 ? 1.444 5.231 14.723 1.00 79.62 111 ASN A C 1
ATOM 902 O O . ASN A 1 111 ? 2.107 4.256 14.381 1.00 79.62 111 ASN A O 1
ATOM 906 N N . ALA A 1 112 ? 1.342 6.311 13.937 1.00 74.00 112 ALA A N 1
ATOM 907 C CA . ALA A 1 112 ? 2.046 6.416 12.651 1.00 74.00 112 ALA A CA 1
ATOM 908 C C . ALA A 1 112 ? 3.567 6.324 12.817 1.00 74.00 112 ALA A C 1
ATOM 910 O O . ALA A 1 112 ? 4.232 5.575 12.101 1.00 74.00 112 ALA A O 1
ATOM 911 N N . ARG A 1 113 ? 4.128 7.069 13.777 1.00 72.75 113 ARG A N 1
ATOM 912 C CA . ARG A 1 113 ? 5.574 7.050 14.048 1.00 72.75 113 ARG A CA 1
ATOM 913 C C . ARG A 1 113 ? 6.039 5.669 14.502 1.00 72.75 113 ARG A C 1
ATOM 915 O O . ARG A 1 113 ? 7.058 5.183 14.014 1.00 72.75 113 ARG A O 1
ATOM 922 N N . ALA A 1 114 ? 5.281 5.034 15.396 1.00 71.44 114 ALA A N 1
ATOM 923 C CA . ALA A 1 114 ? 5.567 3.681 15.859 1.00 71.44 114 ALA A CA 1
ATOM 924 C C . ALA A 1 114 ? 5.454 2.652 14.722 1.00 71.44 114 ALA A C 1
ATOM 926 O O . ALA A 1 114 ? 6.343 1.817 14.570 1.00 71.44 114 ALA A O 1
ATOM 927 N N . GLY A 1 115 ? 4.415 2.748 13.889 1.00 68.31 115 GLY A N 1
ATOM 928 C CA . GLY A 1 115 ? 4.160 1.848 12.765 1.00 68.31 115 GLY A CA 1
ATOM 929 C C . GLY A 1 115 ? 5.245 1.896 11.690 1.00 68.31 115 GLY A C 1
ATOM 930 O O . GLY A 1 115 ? 5.708 0.843 11.254 1.00 68.31 115 GLY A O 1
ATOM 931 N N . VAL A 1 116 ? 5.720 3.089 11.313 1.00 63.41 116 VAL A N 1
ATOM 932 C CA . VAL A 1 116 ? 6.827 3.245 10.345 1.00 63.41 116 VAL A CA 1
ATOM 933 C C . VAL A 1 116 ? 8.121 2.625 10.880 1.00 63.41 116 VAL A C 1
ATOM 935 O O . VAL A 1 116 ? 8.816 1.914 10.153 1.00 63.41 116 VAL A O 1
ATOM 938 N N . LEU A 1 117 ? 8.430 2.845 12.163 1.00 60.84 117 LEU A N 1
ATOM 939 C CA . LEU A 1 117 ? 9.625 2.289 12.798 1.00 60.84 117 LEU A CA 1
ATOM 940 C C . LEU A 1 117 ? 9.555 0.756 12.902 1.00 60.84 117 LEU A C 1
ATOM 942 O O . LEU A 1 117 ? 10.539 0.075 12.617 1.00 60.84 117 LEU A O 1
ATOM 946 N N . HIS A 1 118 ? 8.389 0.213 13.266 1.00 63.50 118 HIS A N 1
ATOM 947 C CA . HIS A 1 118 ? 8.169 -1.231 13.357 1.00 63.50 118 HIS A CA 1
ATOM 948 C C . HIS A 1 118 ? 8.255 -1.918 11.989 1.00 63.50 118 HIS A C 1
ATOM 950 O O . HIS A 1 118 ? 8.976 -2.905 11.857 1.00 63.50 118 HIS A O 1
ATOM 956 N N . SER A 1 119 ? 7.588 -1.363 10.974 1.00 55.75 119 SER A N 1
ATOM 957 C CA . SER A 1 119 ? 7.551 -1.937 9.620 1.00 55.75 119 SER A CA 1
ATOM 958 C C . SER A 1 119 ? 8.941 -1.951 8.969 1.00 55.75 119 SER A C 1
ATOM 960 O O . SER A 1 119 ? 9.325 -2.928 8.327 1.00 55.75 119 SER A O 1
ATOM 962 N N . GLY A 1 120 ? 9.735 -0.893 9.190 1.00 53.50 120 GLY A N 1
ATOM 963 C CA . GLY A 1 120 ? 11.090 -0.782 8.646 1.00 53.50 120 GLY A CA 1
ATOM 964 C C . GLY A 1 120 ? 12.130 -1.673 9.332 1.00 53.50 120 GLY A C 1
ATOM 965 O O . GLY A 1 120 ? 13.030 -2.173 8.663 1.00 53.50 120 GLY A O 1
ATOM 966 N N . LEU A 1 121 ? 12.025 -1.883 10.650 1.00 51.50 121 LEU A N 1
ATOM 967 C CA . LEU A 1 121 ? 13.039 -2.619 11.419 1.00 51.50 121 LEU A CA 1
ATOM 968 C C . LEU A 1 121 ? 12.714 -4.097 11.634 1.00 51.50 121 LEU A C 1
ATOM 970 O O . LEU A 1 121 ? 13.637 -4.905 11.726 1.00 51.50 121 LEU A O 1
ATOM 974 N N . ARG A 1 122 ? 11.434 -4.452 11.772 1.00 52.62 122 ARG A N 1
ATOM 975 C CA . ARG A 1 122 ? 11.032 -5.806 12.173 1.00 52.62 122 ARG A CA 1
ATOM 976 C C . ARG A 1 122 ? 10.644 -6.672 10.989 1.00 52.62 122 ARG A C 1
ATOM 978 O O . ARG A 1 122 ? 11.059 -7.823 10.927 1.00 52.62 122 ARG A O 1
ATOM 985 N N . ASP A 1 123 ? 9.877 -6.106 10.066 1.00 52.84 123 ASP A N 1
ATOM 986 C CA . ASP A 1 123 ? 9.233 -6.909 9.033 1.00 52.84 123 ASP A CA 1
ATOM 987 C C . ASP A 1 123 ? 10.003 -6.841 7.701 1.00 52.84 123 ASP A C 1
ATOM 989 O O . ASP A 1 123 ? 9.754 -7.635 6.803 1.00 52.84 123 ASP A O 1
ATOM 993 N N . SER A 1 124 ? 10.977 -5.928 7.554 1.00 47.06 124 SER A N 1
ATOM 994 C CA . SER A 1 124 ? 11.612 -5.609 6.257 1.00 47.06 124 SER A CA 1
ATOM 995 C C . SER A 1 124 ? 10.583 -5.275 5.159 1.00 47.06 124 SER A C 1
ATOM 997 O O . SER A 1 124 ? 10.904 -5.261 3.973 1.00 47.06 124 SER A O 1
ATOM 999 N N . PHE A 1 125 ? 9.343 -4.969 5.555 1.00 49.94 125 PHE A N 1
ATOM 1000 C CA . PHE A 1 125 ? 8.245 -4.564 4.691 1.00 49.94 125 PHE A CA 1
ATOM 1001 C C . PHE A 1 125 ? 8.197 -3.044 4.706 1.00 49.94 125 PHE A C 1
ATOM 1003 O O . PHE A 1 125 ? 7.508 -2.417 5.510 1.00 49.94 125 PHE A O 1
ATOM 1010 N N . PHE A 1 126 ? 8.979 -2.439 3.818 1.00 47.41 126 PHE A N 1
ATOM 1011 C CA . PHE A 1 126 ? 8.908 -1.008 3.585 1.00 47.41 126 PHE A CA 1
ATOM 1012 C C . PHE A 1 126 ? 7.948 -0.759 2.430 1.00 47.41 126 PHE A C 1
ATOM 1014 O O . PHE A 1 126 ? 8.296 -0.963 1.268 1.00 47.41 126 PHE A O 1
ATOM 1021 N N . HIS A 1 127 ? 6.734 -0.305 2.735 1.00 53.50 127 HIS A N 1
ATOM 1022 C CA . HIS A 1 127 ? 5.897 0.254 1.691 1.00 53.50 127 HIS A CA 1
ATOM 1023 C C . HIS A 1 127 ? 6.426 1.662 1.396 1.00 53.50 127 HIS A C 1
ATOM 1025 O O . HIS A 1 127 ? 6.072 2.633 2.060 1.00 53.50 127 HIS A O 1
ATOM 1031 N N . ALA A 1 128 ? 7.343 1.757 0.428 1.00 39.06 128 ALA A N 1
ATOM 1032 C CA . ALA A 1 128 ? 8.022 3.005 0.063 1.00 39.06 128 ALA A CA 1
ATOM 1033 C C . ALA A 1 128 ? 7.070 4.113 -0.430 1.00 39.06 128 ALA A C 1
ATOM 1035 O O . ALA A 1 128 ? 7.492 5.258 -0.565 1.00 39.06 128 ALA A O 1
ATOM 1036 N N . ASP A 1 129 ? 5.796 3.778 -0.651 1.00 53.00 129 ASP A N 1
ATOM 1037 C CA . ASP A 1 129 ? 4.744 4.699 -1.055 1.00 53.00 129 ASP A CA 1
ATOM 1038 C C . ASP A 1 129 ? 3.522 4.582 -0.130 1.00 53.00 129 ASP A C 1
ATOM 1040 O O . ASP A 1 129 ? 2.425 4.187 -0.529 1.00 53.00 129 ASP A O 1
ATOM 1044 N N . MET A 1 130 ? 3.717 4.935 1.147 1.00 55.03 130 MET A N 1
ATOM 1045 C CA . MET A 1 130 ? 2.637 5.308 2.070 1.00 55.03 130 MET A CA 1
ATOM 1046 C C . MET A 1 130 ? 1.981 6.622 1.602 1.00 55.03 130 MET A C 1
ATOM 1048 O O . MET A 1 130 ? 1.991 7.635 2.305 1.00 55.03 130 MET A O 1
ATOM 1052 N N . HIS A 1 131 ? 1.449 6.631 0.379 1.00 62.81 131 HIS A N 1
ATOM 1053 C CA . HIS A 1 131 ? 0.736 7.773 -0.158 1.00 62.81 131 HIS A CA 1
ATOM 1054 C C . HIS A 1 131 ? -0.540 7.987 0.667 1.00 62.81 131 HIS A C 1
ATOM 1056 O O . HIS A 1 131 ? -1.247 7.015 0.955 1.00 62.81 131 HIS A O 1
ATOM 1062 N N . PRO A 1 132 ? -0.906 9.236 1.002 1.00 58.88 132 PRO A N 1
ATOM 1063 C CA . PRO A 1 132 ? -2.132 9.522 1.746 1.00 58.88 132 PRO A CA 1
ATOM 1064 C C . PRO A 1 132 ? -3.398 8.936 1.103 1.00 58.88 132 PRO A C 1
ATOM 1066 O O . PRO A 1 132 ? -4.367 8.664 1.802 1.00 58.88 132 PRO A O 1
ATOM 1069 N N . GLY A 1 133 ? -3.381 8.699 -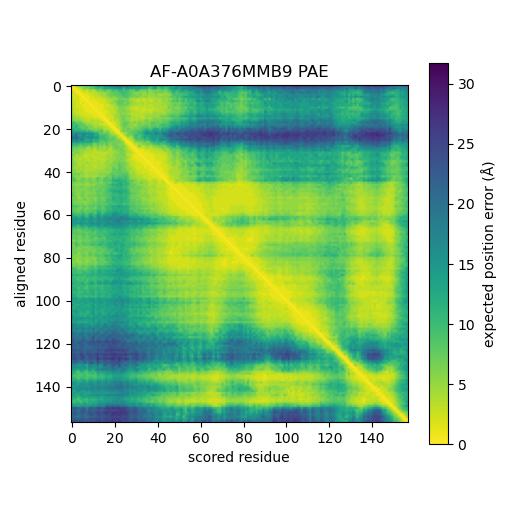0.215 1.00 64.31 133 GLY A N 1
ATOM 1070 C CA . GLY A 1 133 ? -4.480 8.066 -0.951 1.00 64.31 133 GLY A CA 1
ATOM 1071 C C . GLY A 1 133 ? -4.723 6.585 -0.629 1.00 64.31 133 GLY A C 1
ATOM 1072 O O . GLY A 1 133 ? -5.815 6.092 -0.896 1.00 64.31 133 GLY A O 1
ATOM 1073 N N . ASN A 1 134 ? -3.756 5.889 -0.025 1.00 75.06 134 ASN A N 1
ATOM 1074 C CA . ASN A 1 134 ? -3.847 4.456 0.288 1.00 75.06 134 ASN A CA 1
ATOM 1075 C C . ASN A 1 134 ? -4.015 4.177 1.787 1.00 75.06 134 ASN A C 1
ATOM 1077 O O . ASN A 1 134 ? -3.989 3.016 2.201 1.00 75.06 134 ASN A O 1
ATOM 1081 N N . ILE A 1 135 ? -4.160 5.228 2.599 1.00 80.75 135 ILE A N 1
ATOM 1082 C CA . ILE A 1 135 ? -4.219 5.138 4.057 1.00 80.75 135 ILE A CA 1
ATOM 1083 C C . ILE A 1 135 ? -5.507 5.780 4.551 1.00 80.75 135 ILE A C 1
ATOM 1085 O O . ILE A 1 135 ? -5.777 6.963 4.333 1.00 80.75 135 ILE A O 1
ATOM 1089 N N . PHE A 1 136 ? -6.272 4.989 5.286 1.00 86.38 136 PHE A N 1
ATOM 1090 C CA . PHE A 1 136 ? -7.540 5.381 5.875 1.00 86.38 136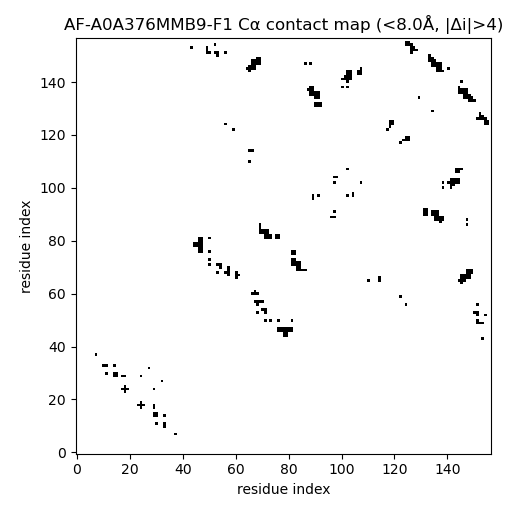 PHE A CA 1
ATOM 1091 C C . PHE A 1 136 ? -7.477 5.189 7.385 1.00 86.38 136 PHE A C 1
ATOM 1093 O O . PHE A 1 136 ? -6.647 4.444 7.906 1.00 86.38 136 PHE A O 1
ATOM 1100 N N . VAL A 1 137 ? -8.360 5.872 8.095 1.00 87.31 137 VAL A N 1
ATOM 1101 C CA . VAL A 1 137 ? -8.539 5.735 9.538 1.00 87.31 137 VAL A CA 1
ATOM 1102 C C . VAL A 1 137 ? -9.941 5.196 9.784 1.00 87.31 137 VAL A C 1
ATOM 1104 O O . VAL A 1 137 ? -10.911 5.709 9.219 1.00 87.31 137 VAL A O 1
ATOM 1107 N N . SER A 1 138 ? -10.055 4.153 10.608 1.00 87.19 138 SER A N 1
ATOM 1108 C CA . SER A 1 138 ? -11.366 3.653 11.031 1.00 87.19 138 SER A CA 1
ATOM 1109 C C . SER A 1 138 ? -12.103 4.723 11.840 1.00 87.19 138 SER A C 1
ATOM 1111 O O . SER A 1 138 ? -11.517 5.364 12.715 1.00 87.19 138 SER A O 1
ATOM 1113 N N . TYR A 1 139 ? -13.392 4.907 11.558 1.00 86.62 139 TYR A N 1
ATOM 1114 C CA . TYR A 1 139 ? -14.254 5.834 12.293 1.00 86.62 139 TYR A CA 1
ATOM 1115 C C . TYR A 1 139 ? -14.911 5.201 13.531 1.00 86.62 139 TYR A C 1
ATOM 1117 O O . TYR A 1 139 ? -15.565 5.915 14.283 1.00 86.62 139 TYR A O 1
ATOM 1125 N N . GLU A 1 140 ? -14.763 3.890 13.750 1.00 84.62 140 GLU A N 1
ATOM 1126 C CA . GLU A 1 140 ? -15.485 3.154 14.804 1.00 84.62 140 GLU A CA 1
ATOM 1127 C C . GLU A 1 140 ? -15.014 3.504 16.222 1.00 84.62 140 GLU A C 1
ATOM 1129 O O . GLU A 1 140 ? -15.833 3.639 17.127 1.00 84.62 140 GLU A O 1
ATOM 1134 N N . HIS A 1 141 ? -13.701 3.678 16.396 1.00 85.44 141 HIS A N 1
ATOM 1135 C CA . HIS A 1 141 ? -13.051 3.955 17.680 1.00 85.44 141 HIS A CA 1
ATOM 1136 C C . HIS A 1 141 ? -12.181 5.215 17.581 1.00 85.44 141 HIS A C 1
ATOM 1138 O O . HIS A 1 141 ? -10.951 5.117 17.505 1.00 85.44 141 HIS A O 1
ATOM 1144 N N . PRO A 1 142 ? -12.783 6.417 17.528 1.00 83.12 142 PRO A N 1
ATOM 1145 C CA . PRO A 1 142 ? -12.037 7.667 17.390 1.00 83.12 142 PRO A CA 1
ATOM 1146 C C . PRO A 1 142 ? -11.024 7.900 18.525 1.00 83.12 142 PRO A C 1
ATOM 1148 O O . PRO A 1 142 ? -9.974 8.504 18.298 1.00 83.12 142 PRO A O 1
ATOM 1151 N N . GLU A 1 143 ? -11.290 7.392 19.727 1.00 84.75 143 GLU A N 1
ATOM 1152 C CA . GLU A 1 143 ? -10.418 7.466 20.903 1.00 84.75 143 GLU A CA 1
ATOM 1153 C C . GLU A 1 143 ? -9.141 6.619 20.788 1.00 84.75 143 GLU A C 1
ATOM 1155 O O . GLU A 1 143 ? -8.111 6.996 21.356 1.00 84.75 143 GLU A O 1
ATOM 1160 N N . ASN A 1 144 ? -9.200 5.516 20.033 1.00 85.06 144 ASN A N 1
ATOM 1161 C CA . ASN A 1 144 ? -8.092 4.602 19.762 1.00 85.06 144 ASN A CA 1
ATOM 1162 C C . ASN A 1 144 ? -8.018 4.302 18.253 1.00 85.06 144 ASN A C 1
ATOM 1164 O O . ASN A 1 144 ? -8.432 3.229 17.803 1.00 85.06 144 ASN A O 1
ATOM 1168 N N . PRO A 1 145 ? -7.534 5.264 17.450 1.00 82.94 145 PRO A N 1
ATOM 1169 C CA . PRO A 1 145 ? -7.670 5.195 16.010 1.00 82.94 145 PRO A CA 1
ATOM 1170 C C . PRO A 1 145 ? -6.783 4.111 15.400 1.00 82.94 145 PRO A C 1
ATOM 1172 O O . PRO A 1 145 ? -5.572 4.053 15.639 1.00 82.94 145 PRO A O 1
ATOM 1175 N N . LYS A 1 146 ? -7.406 3.293 14.549 1.00 84.31 146 LYS A N 1
ATOM 1176 C CA . LYS A 1 146 ? -6.759 2.229 13.781 1.00 84.31 146 LYS A CA 1
ATOM 1177 C C . LYS A 1 146 ? -6.541 2.670 12.336 1.00 84.31 146 LYS A C 1
ATOM 1179 O O . LYS A 1 146 ? -7.467 3.176 11.696 1.00 84.31 146 LYS A O 1
ATOM 1184 N N . TYR A 1 147 ? -5.336 2.443 11.819 1.00 84.62 147 TYR A N 1
ATOM 1185 C CA . TYR A 1 147 ? -5.029 2.644 10.406 1.00 84.62 147 TYR A CA 1
ATOM 1186 C C . TYR A 1 147 ? -5.558 1.493 9.561 1.00 84.62 147 TYR A C 1
ATOM 1188 O O . TYR A 1 147 ? -5.523 0.340 9.980 1.00 84.62 147 TYR A O 1
ATOM 1196 N N . ILE A 1 148 ? -5.987 1.801 8.345 1.00 83.94 148 ILE A N 1
ATOM 1197 C CA . ILE A 1 148 ? -6.353 0.838 7.315 1.00 83.94 148 ILE A CA 1
ATOM 1198 C C . ILE A 1 148 ? -5.485 1.133 6.088 1.00 83.94 148 ILE A C 1
ATOM 1200 O O . ILE A 1 148 ? -5.592 2.213 5.505 1.00 83.94 148 ILE A O 1
ATOM 1204 N N . GLY A 1 149 ? -4.603 0.203 5.718 1.00 80.12 149 GLY A N 1
ATOM 1205 C CA . GLY A 1 149 ? -3.717 0.335 4.557 1.00 80.12 149 GLY A CA 1
ATOM 1206 C C . GLY A 1 149 ? -4.222 -0.494 3.380 1.00 80.12 149 GLY A C 1
ATOM 1207 O O . GLY A 1 149 ? -4.412 -1.695 3.536 1.00 80.12 149 GLY A O 1
ATOM 1208 N N . MET A 1 150 ? -4.443 0.127 2.216 1.00 65.94 150 MET A N 1
ATOM 1209 C CA . MET A 1 150 ? -5.023 -0.554 1.044 1.00 65.94 150 MET A CA 1
ATOM 1210 C C . MET A 1 150 ? -4.012 -1.186 0.084 1.00 65.94 150 MET A C 1
ATOM 1212 O O . MET A 1 150 ? -4.410 -2.015 -0.727 1.00 65.94 150 MET A O 1
ATOM 1216 N N . ILE A 1 151 ? -2.736 -0.799 0.122 1.00 63.78 151 ILE A N 1
ATOM 1217 C CA . ILE A 1 151 ? -1.771 -1.189 -0.915 1.00 63.78 151 ILE A CA 1
ATOM 1218 C C . ILE A 1 151 ? -0.534 -1.837 -0.286 1.00 63.78 151 ILE A C 1
ATOM 1220 O O . ILE A 1 151 ? -0.171 -1.539 0.852 1.00 63.78 151 ILE A O 1
ATOM 1224 N N . ALA A 1 152 ? 0.072 -2.771 -1.022 1.00 55.03 152 ALA A N 1
ATOM 1225 C CA . ALA A 1 152 ? 1.351 -3.404 -0.718 1.00 55.03 152 ALA A CA 1
ATOM 1226 C C . ALA A 1 152 ? 2.289 -3.190 -1.911 1.00 55.03 152 ALA A C 1
ATOM 1228 O O . ALA A 1 152 ? 2.547 -4.086 -2.710 1.00 55.03 152 ALA A O 1
ATOM 1229 N N . GLY A 1 153 ? 2.759 -1.961 -2.066 1.00 49.25 153 GLY A N 1
ATOM 1230 C CA . GLY A 1 153 ? 3.695 -1.581 -3.120 1.00 49.25 153 GLY A CA 1
ATOM 1231 C C . GLY A 1 153 ? 5.018 -2.335 -3.015 1.00 49.25 153 GLY A C 1
ATOM 1232 O O . GLY A 1 153 ? 5.307 -2.984 -2.010 1.00 49.25 153 GLY A O 1
ATOM 1233 N N . LEU A 1 154 ? 5.793 -2.238 -4.097 1.00 43.44 154 LEU A N 1
ATOM 1234 C CA . LEU A 1 154 ? 7.070 -2.911 -4.345 1.00 43.44 154 LEU A CA 1
ATOM 1235 C C . LEU A 1 154 ? 7.839 -3.299 -3.073 1.00 43.44 154 LEU A C 1
ATOM 1237 O O . LEU A 1 154 ? 8.390 -2.454 -2.370 1.00 43.44 154 LEU A O 1
ATOM 1241 N N . LEU A 1 155 ? 7.930 -4.609 -2.837 1.00 45.16 155 LEU A N 1
ATOM 1242 C CA . LEU A 1 155 ? 8.875 -5.167 -1.881 1.00 45.16 155 LEU A CA 1
ATOM 1243 C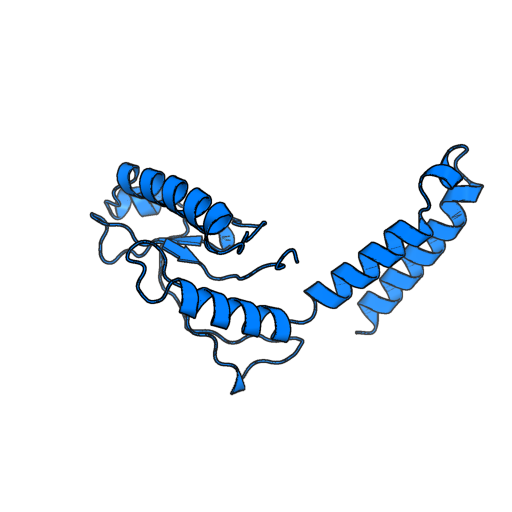 C . LEU A 1 155 ? 10.285 -4.968 -2.433 1.00 45.16 155 LEU A C 1
ATOM 1245 O O . LEU A 1 155 ? 10.674 -5.622 -3.404 1.00 45.16 155 LEU A O 1
ATOM 1249 N N . ALA A 1 156 ? 11.054 -4.077 -1.812 1.00 35.97 156 ALA A N 1
ATOM 1250 C CA . ALA A 1 156 ? 12.495 -4.076 -1.991 1.00 35.97 156 ALA A CA 1
ATOM 1251 C C . ALA A 1 156 ? 13.033 -5.397 -1.416 1.00 35.97 156 ALA A C 1
ATOM 1253 O O . ALA A 1 156 ? 12.947 -5.636 -0.213 1.00 35.97 156 ALA A O 1
ATOM 1254 N N . ARG A 1 157 ? 13.517 -6.279 -2.293 1.00 34.03 157 ARG A N 1
ATOM 1255 C CA . ARG A 1 157 ? 14.398 -7.381 -1.896 1.00 34.03 157 ARG A CA 1
ATOM 1256 C C . ARG A 1 157 ? 15.807 -6.867 -1.658 1.00 34.03 157 ARG A C 1
ATOM 1258 O O . ARG A 1 157 ? 16.230 -5.981 -2.434 1.00 34.03 157 ARG A O 1
#

Solvent-accessible surface area (backbone atoms only — not comparable to full-atom values): 8863 Å² total; per-residue (Å²): 117,72,65,65,54,51,50,50,52,49,53,56,50,52,33,66,46,42,50,76,78,36,97,66,29,67,82,66,43,42,59,55,54,51,49,53,47,51,51,52,53,57,57,69,57,30,30,46,60,36,48,53,45,34,51,53,50,29,65,77,34,68,87,43,82,55,46,42,52,62,56,61,42,69,93,67,41,37,50,91,40,75,41,60,54,86,82,76,58,47,48,64,73,43,56,69,60,40,56,73,62,56,37,36,62,67,59,39,55,50,49,52,57,52,48,56,53,45,29,54,72,73,68,62,54,48,56,87,74,80,44,54,91,42,31,25,31,40,73,89,42,19,84,66,48,28,37,34,44,76,72,45,54,72,76,73,125

InterPro domains:
  IPR004147 ABC1 atypical kinase-like domain [PF03109] (4-140)
  IPR011009 Protein kinase-like domain superfamily [SSF56112] (32-146)
  IPR050154 UbiB protein kinase [PTHR10566] (3-138)

Secondary structure (DSSP, 8-state):
-HHHHHHHHHHHHHHHHHHHH-TTTTTT-HHHHHHHHHHHHHHHT-HHHHHHHHHHHHHHTTT-SSEE-PPB-GGG-BTTB--BPPP--EETT-HHHHHHTT--HHHHHHHHHHHHHHHHHTS----TT--GGGEEE-SS-TTSPPEEE--------

Organism: Escherichia coli (NCBI:txid562)

Radius of gyration: 20.25 Å; Cα contacts (8 Å, |Δi|>4): 191; chains: 1; bounding box: 44×35×51 Å

Sequence (157 aa):
MPVIKADLKLIYRLARWVPRLLPDGRRLRPTEVVREYEKTLIDELNLLRESANAIQLRRNFEDSPMLYIPEVYPDYCSEGMMVMERIYGIPVSDVAALEKNGTNMKLLAENARAGVLHSGLRDSFFHADMHPGNIFVSYEHPENPKYIGMIAGLLAR

pLDDT: mean 77.2, std 13.1, range [34.03, 92.56]

Mean predicted aligned error: 9.64 Å

Foldseek 3Di:
DVVVVVVLVVQLVVLVCQVVPDVCSVVPNSNVVSVVVVVVVLVQLFVLVFLVLLCVVQVVCVVPLAEHEWAWDNVPDGRRDTDTDDDDFAQPVPVVVLVVLVAPVVLNVVSVVVVQVCCVPPVLQDPVPPDSVQWGWHSPCSVNIHIYGYTRPDRDD